Protein AF-A0A090WI59-F1 (afdb_monomer_lite)

pLDDT: mean 89.93, std 6.84, range [57.0, 97.25]

Radius of gyration: 14.53 Å; chains: 1; bounding box: 30×25×36 Å

Foldseek 3Di:
DPDLADDPPPDDDDPVPDDDPDDDPVNVVVVVVVVVVVVVVLVVDDQQDWDQDPPPGTDTSVSVVSVVVNVVVNVVVVVVVVVD

Structure (mmCIF, N/CA/C/O backbone):
data_AF-A0A090WI59-F1
#
_entry.id   AF-A0A090WI59-F1
#
loop_
_atom_site.group_PDB
_atom_site.id
_atom_site.type_symbol
_atom_site.label_atom_id
_atom_site.label_alt_id
_atom_site.label_comp_id
_atom_site.label_asym_id
_atom_site.label_entity_id
_atom_site.label_seq_id
_atom_site.pdbx_PDB_ins_code
_atom_site.Cartn_x
_atom_site.Cartn_y
_atom_site.Cartn_z
_atom_site.occupancy
_atom_site.B_iso_or_equiv
_atom_site.auth_seq_id
_atom_site.auth_comp_id
_atom_site.auth_asym_id
_atom_site.auth_atom_id
_atom_site.pdbx_PDB_model_num
ATOM 1 N N . MET A 1 1 ? -14.200 -7.001 7.199 1.00 57.00 1 MET A N 1
ATOM 2 C CA . MET A 1 1 ? -13.508 -7.676 6.049 1.00 57.00 1 MET A CA 1
ATOM 3 C C . MET A 1 1 ? -13.259 -9.184 6.260 1.00 57.00 1 MET A C 1
ATOM 5 O O . MET A 1 1 ? -12.376 -9.552 7.041 1.00 57.00 1 MET A O 1
ATOM 9 N N . THR A 1 2 ? -14.002 -10.059 5.561 1.00 59.38 2 THR A N 1
ATOM 10 C CA . THR A 1 2 ? -13.964 -11.539 5.721 1.00 59.38 2 THR A CA 1
ATOM 11 C C . THR A 1 2 ? -12.830 -12.228 4.944 1.00 59.38 2 THR A C 1
ATOM 13 O O . THR A 1 2 ? -12.323 -13.266 5.367 1.00 59.38 2 THR A O 1
ATOM 16 N N . PHE A 1 3 ? -12.382 -11.651 3.826 1.00 66.88 3 PHE A N 1
ATOM 17 C CA . PHE A 1 3 ? -11.358 -12.255 2.968 1.00 66.88 3 PHE A CA 1
ATOM 18 C C . PHE A 1 3 ? -9.938 -11.902 3.431 1.00 66.88 3 PHE A C 1
ATOM 20 O O . PHE A 1 3 ? -9.625 -10.737 3.655 1.00 66.88 3 PHE A O 1
ATOM 27 N N . LYS A 1 4 ? -9.055 -12.906 3.532 1.00 80.44 4 LYS A N 1
ATOM 28 C CA . LYS A 1 4 ? -7.618 -12.730 3.846 1.00 80.44 4 LYS A CA 1
ATOM 29 C C . LYS A 1 4 ? -6.740 -12.500 2.602 1.00 80.44 4 LYS A C 1
ATOM 31 O O . LYS A 1 4 ? -5.531 -12.339 2.724 1.00 80.44 4 LYS A O 1
ATOM 36 N N . LYS A 1 5 ? -7.322 -12.552 1.399 1.00 86.38 5 LYS A N 1
ATOM 37 C CA . LYS A 1 5 ? -6.624 -12.428 0.111 1.00 86.38 5 LYS A CA 1
ATOM 38 C C . LYS A 1 5 ? -7.561 -11.830 -0.934 1.00 86.38 5 LYS A C 1
ATOM 40 O O . LYS A 1 5 ? -8.734 -12.190 -0.979 1.00 86.38 5 LYS A O 1
ATOM 45 N N . ILE A 1 6 ? -7.014 -10.995 -1.813 1.00 90.06 6 ILE A N 1
ATOM 46 C CA . ILE A 1 6 ? -7.713 -10.483 -2.997 1.00 90.06 6 ILE A CA 1
ATOM 47 C C . ILE A 1 6 ? -7.440 -11.423 -4.190 1.00 90.06 6 ILE A C 1
ATOM 49 O O . ILE A 1 6 ? -6.267 -11.694 -4.494 1.00 90.06 6 ILE A O 1
ATOM 53 N N . PRO A 1 7 ? -8.480 -11.974 -4.848 1.00 89.88 7 PRO A N 1
ATOM 54 C CA . PRO A 1 7 ? -8.320 -12.839 -6.014 1.00 89.88 7 PRO A CA 1
ATOM 55 C C . PRO A 1 7 ? -7.910 -12.039 -7.259 1.00 89.88 7 PRO A C 1
ATOM 57 O O . PRO A 1 7 ? -8.388 -10.931 -7.490 1.00 89.88 7 PRO A O 1
ATOM 60 N N . ARG A 1 8 ? -7.040 -12.619 -8.094 1.00 89.31 8 ARG A N 1
ATOM 61 C CA . ARG A 1 8 ? -6.633 -12.017 -9.374 1.00 89.31 8 ARG A CA 1
ATOM 62 C C . ARG A 1 8 ? -7.712 -12.213 -10.440 1.00 89.31 8 ARG A C 1
ATOM 64 O O . ARG A 1 8 ? -8.451 -13.193 -10.398 1.00 89.31 8 ARG A O 1
ATOM 71 N N . GLY A 1 9 ? -7.797 -11.279 -11.387 1.00 87.81 9 GLY A N 1
ATOM 72 C CA . GLY A 1 9 ? -8.712 -11.361 -12.535 1.00 87.81 9 GLY A CA 1
ATOM 73 C C . GLY A 1 9 ? -10.197 -11.155 -12.211 1.00 87.81 9 GLY A C 1
ATOM 74 O O . GLY A 1 9 ? -11.040 -11.366 -13.075 1.00 87.81 9 GLY A O 1
ATOM 75 N N . LYS A 1 10 ? -10.536 -10.769 -10.973 1.00 85.75 10 LYS A N 1
ATOM 76 C CA . LYS A 1 10 ? -11.926 -10.555 -10.527 1.00 85.75 10 LYS A CA 1
ATOM 77 C C . LYS A 1 10 ? -12.295 -9.083 -10.334 1.00 85.75 10 LYS A C 1
ATOM 79 O O . LYS A 1 10 ? -13.475 -8.760 -10.356 1.00 85.75 10 LYS A O 1
ATOM 84 N N . GLY A 1 11 ? -11.307 -8.210 -10.144 1.00 83.50 11 GLY A N 1
ATOM 85 C CA . GLY A 1 11 ? -11.495 -6.773 -9.953 1.00 83.50 11 GLY A CA 1
ATOM 86 C C . GLY A 1 11 ? -10.805 -5.959 -11.042 1.00 83.50 11 GLY A C 1
ATOM 87 O O . GLY A 1 11 ? -9.849 -6.426 -11.662 1.00 83.50 11 GLY A O 1
ATOM 88 N N . ARG A 1 12 ? -11.294 -4.736 -11.260 1.00 85.50 12 ARG A N 1
ATOM 89 C CA . ARG A 1 12 ? -10.648 -3.713 -12.091 1.00 85.50 12 ARG A CA 1
ATOM 90 C C . ARG A 1 12 ? -10.386 -2.480 -11.233 1.00 85.50 12 ARG A C 1
ATOM 92 O O . ARG A 1 12 ? -11.236 -2.118 -10.422 1.00 85.50 12 ARG A O 1
ATOM 99 N N . ALA A 1 13 ? -9.225 -1.859 -11.418 1.00 86.38 13 ALA A N 1
ATOM 100 C CA . ALA A 1 13 ? -8.900 -0.605 -10.754 1.00 86.38 13 ALA A CA 1
ATOM 101 C C . ALA A 1 13 ? -9.832 0.521 -11.256 1.00 86.38 13 ALA A C 1
ATOM 103 O O . ALA A 1 13 ? -10.146 0.559 -12.452 1.00 86.38 13 ALA A O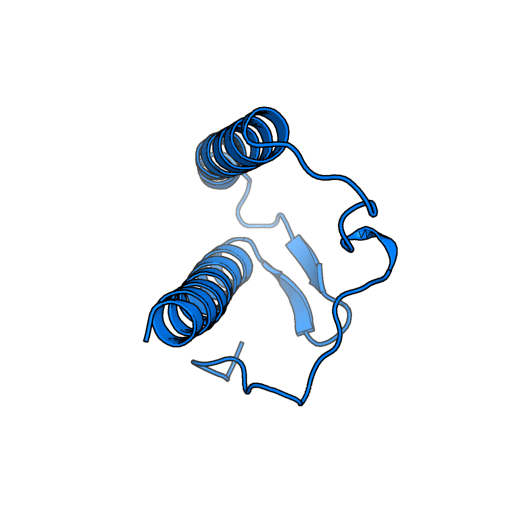 1
ATOM 104 N N . PRO A 1 14 ? -10.304 1.422 -10.376 1.00 88.06 14 PRO A N 1
ATOM 105 C CA . PRO A 1 14 ? -11.038 2.614 -10.790 1.00 88.06 14 PRO A CA 1
ATOM 106 C C . PRO A 1 14 ? -10.237 3.478 -11.771 1.00 88.06 14 PRO A C 1
ATOM 108 O O . PRO A 1 14 ? -9.024 3.596 -11.645 1.00 88.06 14 PRO A O 1
ATOM 111 N N . LYS A 1 15 ? -10.922 4.152 -12.707 1.00 88.81 15 LYS A N 1
ATOM 112 C CA . LYS A 1 15 ? -10.263 4.991 -13.727 1.00 88.81 15 LYS A CA 1
ATOM 113 C C . LYS A 1 15 ? -9.346 6.066 -13.136 1.00 88.81 15 LYS A C 1
ATOM 115 O O . LYS A 1 15 ? -8.303 6.337 -13.701 1.00 88.81 15 LYS A O 1
ATOM 120 N N . HIS A 1 16 ? -9.735 6.653 -12.006 1.00 86.62 16 HIS A N 1
ATOM 121 C CA . HIS A 1 16 ? -9.002 7.751 -11.372 1.00 86.62 16 HIS A CA 1
ATOM 122 C C . HIS A 1 16 ? -7.725 7.313 -10.634 1.00 86.62 16 HIS A C 1
ATOM 124 O O . HIS A 1 16 ? -6.975 8.175 -10.202 1.00 86.62 16 HIS A O 1
ATOM 130 N N . VAL A 1 17 ? -7.494 6.006 -10.454 1.00 85.69 17 VAL A N 1
ATOM 131 C CA . VAL A 1 17 ? -6.232 5.472 -9.900 1.00 85.69 17 VAL A CA 1
ATOM 132 C C . VAL A 1 17 ? -5.395 4.756 -10.959 1.00 85.69 17 VAL A C 1
ATOM 134 O O . VAL A 1 17 ? -4.398 4.117 -10.627 1.00 85.69 17 VAL A O 1
ATOM 137 N N . LEU A 1 18 ? -5.821 4.795 -12.225 1.00 86.38 18 LEU A N 1
ATOM 138 C CA . LEU A 1 18 ? -4.986 4.303 -13.310 1.00 86.38 18 LEU A CA 1
ATOM 139 C C . LEU A 1 18 ? -3.835 5.291 -13.526 1.00 86.38 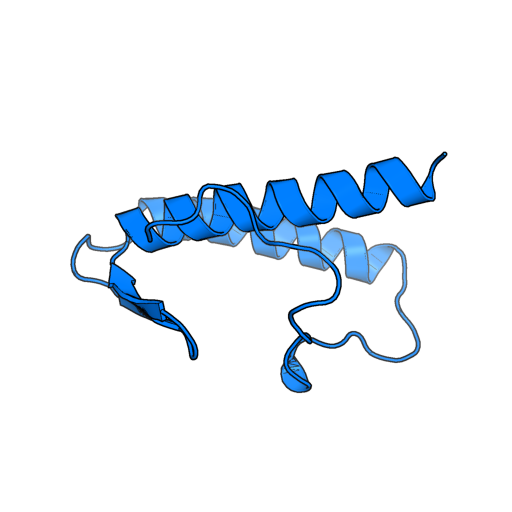18 LEU A C 1
ATOM 141 O O . LEU A 1 18 ? -4.067 6.499 -13.477 1.00 86.38 18 LEU A O 1
ATOM 145 N N . PRO A 1 19 ? -2.611 4.794 -13.750 1.00 83.56 19 PRO A N 1
ATOM 146 C CA . PRO A 1 19 ? -1.487 5.652 -14.082 1.00 83.56 19 PRO A CA 1
ATOM 147 C C . PRO A 1 19 ? -1.705 6.334 -15.437 1.00 83.56 19 PRO A C 1
ATOM 149 O O . PRO A 1 19 ? -2.399 5.797 -16.303 1.00 83.56 19 PRO A O 1
ATOM 152 N N . GLU A 1 20 ? -1.085 7.496 -15.621 1.00 82.06 20 GLU A N 1
ATOM 153 C CA . GLU A 1 20 ? -0.951 8.109 -16.944 1.00 82.06 20 GLU A CA 1
ATOM 154 C C . GLU A 1 20 ? -0.055 7.246 -17.847 1.00 82.06 20 GLU A C 1
ATOM 156 O O . GLU A 1 20 ? 0.746 6.441 -17.360 1.00 82.06 20 GLU A O 1
ATOM 161 N N . ASP A 1 21 ? -0.170 7.421 -19.167 1.00 80.06 21 ASP A N 1
ATOM 162 C CA . ASP A 1 21 ? 0.547 6.601 -20.158 1.00 80.06 21 ASP A CA 1
ATOM 163 C C . ASP A 1 21 ? 2.080 6.669 -20.011 1.00 80.06 21 ASP A C 1
ATOM 165 O O . ASP A 1 21 ? 2.788 5.775 -20.477 1.00 80.06 21 ASP A O 1
ATOM 169 N N . HIS A 1 22 ? 2.608 7.701 -19.344 1.00 87.62 22 HIS A N 1
ATOM 170 C CA . HIS A 1 22 ? 4.037 7.883 -19.123 1.00 87.62 22 HIS A CA 1
ATOM 171 C C . HIS A 1 22 ? 4.361 8.068 -17.633 1.00 87.62 22 HIS A C 1
ATOM 173 O O . HIS A 1 22 ? 4.165 9.141 -17.073 1.00 87.62 22 HIS A O 1
ATOM 179 N N . ILE A 1 23 ? 4.910 7.024 -17.001 1.00 90.25 23 ILE A N 1
ATOM 180 C CA . ILE A 1 23 ? 5.434 7.064 -15.627 1.00 90.25 23 ILE A CA 1
ATOM 181 C C . ILE A 1 23 ? 6.960 7.048 -15.646 1.00 90.25 23 ILE A C 1
ATOM 183 O O . ILE A 1 23 ? 7.582 6.186 -16.273 1.00 90.25 23 ILE A O 1
ATOM 187 N N . THR A 1 24 ? 7.576 7.961 -14.899 1.00 94.56 24 THR A N 1
ATOM 188 C CA . THR A 1 24 ? 9.022 7.978 -14.669 1.00 94.56 24 THR A CA 1
ATOM 189 C C . THR A 1 24 ? 9.396 7.301 -13.349 1.00 94.56 24 THR A C 1
ATOM 191 O O . THR A 1 24 ? 8.576 7.090 -12.454 1.00 94.56 24 THR A O 1
ATOM 194 N N . LYS A 1 25 ? 10.686 6.985 -13.184 1.00 94.94 25 LYS A N 1
ATOM 195 C CA . LYS A 1 25 ? 11.218 6.481 -11.908 1.00 94.94 25 LYS A CA 1
ATOM 196 C C . LYS A 1 25 ? 10.994 7.472 -10.759 1.00 94.94 25 LYS A C 1
ATOM 198 O O . LYS A 1 25 ? 10.731 7.044 -9.640 1.00 94.94 25 LYS A O 1
ATOM 203 N N . THR A 1 26 ? 11.111 8.770 -11.029 1.00 95.88 26 THR A N 1
ATOM 204 C CA . THR A 1 26 ? 10.899 9.817 -10.024 1.00 95.88 26 THR A CA 1
ATOM 205 C C . THR A 1 26 ? 9.453 9.818 -9.542 1.00 95.88 26 THR A C 1
ATOM 207 O O . THR A 1 26 ? 9.233 9.856 -8.334 1.00 95.88 26 THR A O 1
ATOM 210 N N . ASP A 1 27 ? 8.488 9.660 -10.453 1.00 93.38 27 ASP A N 1
ATOM 211 C CA . ASP A 1 27 ? 7.067 9.574 -10.095 1.00 93.38 27 ASP A CA 1
ATOM 212 C C . ASP A 1 27 ? 6.808 8.385 -9.167 1.00 93.38 27 ASP A C 1
ATOM 214 O O . ASP A 1 27 ? 6.146 8.527 -8.142 1.00 93.38 27 ASP A O 1
ATOM 218 N N . LEU A 1 28 ? 7.394 7.220 -9.470 1.00 92.81 28 LEU A N 1
ATOM 219 C CA . LEU A 1 28 ? 7.275 6.033 -8.618 1.00 92.81 28 LEU A CA 1
ATOM 220 C C . LEU A 1 28 ? 7.838 6.269 -7.212 1.00 92.81 28 LEU A C 1
ATOM 222 O O . LEU A 1 28 ? 7.194 5.908 -6.229 1.00 92.81 28 LEU A O 1
ATOM 226 N N . LEU A 1 29 ? 9.020 6.882 -7.108 1.00 96.44 29 LEU A N 1
ATOM 227 C CA . LEU A 1 29 ? 9.629 7.202 -5.814 1.00 96.44 29 LEU A CA 1
ATOM 228 C C . LEU A 1 29 ? 8.778 8.202 -5.023 1.00 96.44 29 LEU A C 1
ATOM 230 O O . LEU A 1 29 ? 8.596 8.029 -3.820 1.00 96.44 29 LEU A O 1
ATOM 234 N N . GLN A 1 30 ? 8.199 9.198 -5.694 1.00 95.50 30 GLN A N 1
ATOM 235 C CA . GLN A 1 30 ? 7.292 10.152 -5.062 1.00 95.50 30 GLN A CA 1
ATOM 236 C C . GLN A 1 30 ? 6.016 9.468 -4.551 1.00 95.50 30 GLN A C 1
ATOM 238 O O . GLN A 1 30 ? 5.584 9.744 -3.435 1.00 95.50 30 GLN A O 1
ATOM 243 N N . GLN A 1 31 ? 5.425 8.550 -5.321 1.00 92.94 31 GLN A N 1
ATOM 244 C CA . GLN A 1 31 ? 4.246 7.791 -4.885 1.00 92.94 31 GLN A CA 1
ATOM 245 C C . GLN A 1 31 ? 4.549 6.895 -3.676 1.00 92.94 31 GLN A C 1
ATOM 247 O O . GLN A 1 31 ? 3.727 6.801 -2.765 1.00 92.94 31 GLN A O 1
ATOM 252 N N . ILE A 1 32 ? 5.735 6.277 -3.631 1.00 94.81 32 ILE A N 1
ATOM 253 C CA . ILE A 1 32 ? 6.187 5.508 -2.462 1.00 94.81 32 ILE A CA 1
ATOM 254 C C . ILE A 1 32 ? 6.307 6.426 -1.241 1.00 94.81 32 ILE A C 1
ATOM 256 O O . ILE A 1 32 ? 5.742 6.109 -0.199 1.00 94.81 32 ILE A O 1
ATOM 260 N N . GLN A 1 33 ? 6.945 7.591 -1.385 1.00 97.25 33 GLN A N 1
ATOM 261 C CA . GLN A 1 33 ? 7.075 8.553 -0.289 1.00 97.25 33 GLN A CA 1
ATOM 262 C C . GLN A 1 33 ? 5.711 9.039 0.225 1.00 97.25 33 GLN A C 1
ATOM 264 O O . GLN A 1 33 ? 5.508 9.165 1.430 1.00 97.25 33 GLN A O 1
ATOM 269 N N . LEU A 1 34 ? 4.757 9.302 -0.675 1.00 95.69 34 LEU A N 1
ATOM 270 C CA . LEU A 1 34 ? 3.393 9.680 -0.296 1.00 95.69 34 LEU A CA 1
ATOM 271 C C . LEU A 1 34 ? 2.694 8.565 0.488 1.00 95.69 34 LEU A C 1
ATOM 273 O O . LEU A 1 34 ? 2.023 8.847 1.480 1.00 95.69 34 LEU A O 1
ATOM 277 N N . ALA A 1 35 ? 2.870 7.309 0.074 1.00 94.19 35 ALA A N 1
ATOM 278 C CA . ALA A 1 35 ? 2.324 6.166 0.794 1.00 94.19 35 ALA A CA 1
ATOM 279 C C . ALA A 1 35 ? 2.946 6.023 2.192 1.00 94.19 35 ALA A C 1
ATOM 281 O O . ALA A 1 35 ? 2.212 5.811 3.154 1.00 94.19 35 ALA A O 1
ATOM 282 N N . GLU A 1 36 ? 4.265 6.186 2.322 1.00 95.00 36 GLU A N 1
ATOM 283 C CA . GLU A 1 36 ? 4.969 6.160 3.613 1.00 95.00 36 GLU A CA 1
ATOM 284 C C . GLU A 1 36 ? 4.501 7.279 4.548 1.00 95.00 36 GLU A C 1
ATOM 286 O O . GLU A 1 36 ? 4.226 7.028 5.719 1.00 95.00 36 GLU A O 1
ATOM 291 N N . ASN A 1 37 ? 4.327 8.498 4.031 1.00 96.56 37 ASN A N 1
ATOM 292 C CA . ASN A 1 37 ? 3.785 9.608 4.815 1.00 96.56 37 ASN A CA 1
ATOM 293 C C . ASN A 1 37 ? 2.359 9.301 5.301 1.00 96.56 37 ASN A C 1
ATOM 295 O O . ASN A 1 37 ? 2.062 9.480 6.480 1.00 96.56 37 ASN A O 1
ATOM 299 N N . GLY A 1 38 ? 1.513 8.740 4.432 1.00 94.25 38 GLY A N 1
ATOM 300 C CA . GLY A 1 38 ? 0.159 8.324 4.800 1.00 94.25 38 GLY A CA 1
ATOM 301 C C . GLY A 1 38 ? 0.111 7.229 5.875 1.00 94.25 38 GLY A C 1
ATOM 302 O O . GLY A 1 38 ? -0.867 7.155 6.619 1.00 94.25 38 GLY A O 1
ATOM 303 N N . LEU A 1 39 ? 1.155 6.397 5.999 1.00 92.31 39 LEU A N 1
ATOM 304 C CA . LEU A 1 39 ? 1.277 5.438 7.103 1.00 92.31 39 LEU A CA 1
ATOM 305 C C . LEU A 1 39 ? 1.567 6.123 8.444 1.00 92.31 39 LEU A C 1
ATOM 307 O O . LEU A 1 39 ? 1.114 5.632 9.469 1.00 92.31 39 LEU A O 1
ATOM 311 N N . ASN A 1 40 ? 2.267 7.256 8.457 1.00 92.81 40 ASN A N 1
ATOM 312 C CA . ASN A 1 40 ? 2.426 8.034 9.689 1.00 92.81 40 ASN A CA 1
ATOM 313 C C . ASN A 1 40 ? 1.113 8.740 10.051 1.00 92.81 40 ASN A C 1
ATOM 315 O O . ASN A 1 40 ? 0.706 8.749 11.212 1.00 92.81 40 ASN A O 1
ATOM 319 N N . ASP A 1 41 ? 0.412 9.277 9.048 1.00 92.88 41 ASP A N 1
ATOM 320 C CA . ASP A 1 41 ? -0.855 9.979 9.255 1.00 92.88 41 ASP A CA 1
ATOM 321 C C . ASP A 1 41 ? -1.939 9.040 9.806 1.00 92.88 41 ASP A C 1
ATOM 323 O O . ASP A 1 41 ? -2.649 9.400 10.745 1.00 92.88 41 ASP A O 1
ATOM 327 N N . ILE A 1 42 ? -2.049 7.814 9.272 1.00 91.31 42 ILE A N 1
ATOM 328 C CA . ILE A 1 42 ? -3.080 6.845 9.685 1.00 91.31 42 ILE A CA 1
ATOM 329 C C . ILE A 1 42 ? -2.930 6.397 11.147 1.00 91.31 42 ILE A C 1
ATOM 331 O O . ILE A 1 42 ? -3.917 5.982 11.751 1.00 91.31 42 ILE A O 1
ATOM 335 N N . GLU A 1 43 ? -1.732 6.480 11.731 1.00 86.88 43 GLU A N 1
ATOM 336 C CA . GLU A 1 43 ? -1.505 6.171 13.150 1.00 86.88 43 GLU A CA 1
ATOM 337 C C . GLU A 1 43 ? -2.056 7.250 14.089 1.00 86.88 43 GLU A C 1
ATOM 339 O O . GLU A 1 43 ? -2.351 6.958 15.246 1.00 86.88 43 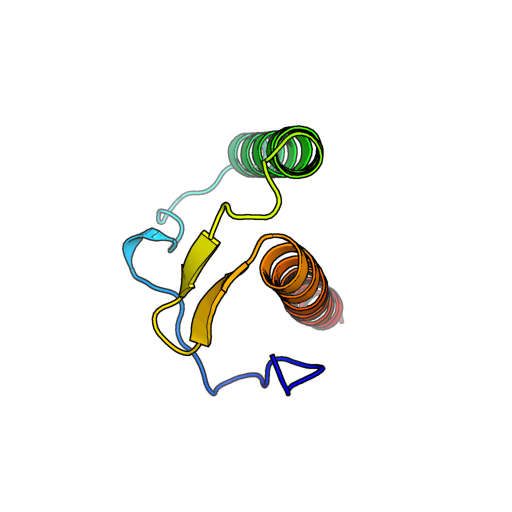GLU A O 1
ATOM 344 N N . GLN A 1 44 ? -2.224 8.480 13.593 1.00 91.25 44 GLN A N 1
ATOM 345 C CA . GLN A 1 44 ? -2.709 9.625 14.370 1.00 91.25 44 GLN A CA 1
ATOM 346 C C . GLN A 1 44 ? -4.215 9.881 14.194 1.00 91.25 44 GLN A C 1
ATOM 348 O O . GLN A 1 44 ? -4.766 10.786 14.822 1.00 91.25 44 GLN A O 1
ATOM 353 N N . LEU A 1 45 ? -4.891 9.115 13.331 1.00 92.44 45 LEU A N 1
ATOM 354 C CA . LEU A 1 45 ? -6.323 9.272 13.080 1.00 92.44 45 LEU A CA 1
ATOM 355 C C . LEU A 1 45 ? -7.174 8.743 14.238 1.00 92.44 45 LEU A C 1
ATOM 357 O O . LEU A 1 45 ? -6.835 7.769 14.908 1.00 92.44 45 LEU A O 1
ATOM 361 N N . ASP A 1 46 ? -8.340 9.362 14.420 1.00 91.88 46 ASP A N 1
ATOM 362 C CA . ASP A 1 46 ? -9.342 8.890 15.371 1.00 91.88 46 ASP A CA 1
ATOM 363 C C . ASP A 1 46 ? -9.904 7.523 14.920 1.00 91.88 46 ASP A C 1
ATOM 365 O O . ASP A 1 46 ? -10.172 7.290 13.740 1.00 91.88 46 ASP A O 1
ATOM 369 N N . ALA A 1 47 ? -10.127 6.610 15.867 1.00 87.75 47 ALA A N 1
ATOM 370 C CA . ALA A 1 47 ? -10.688 5.284 15.622 1.00 87.75 47 ALA A CA 1
ATOM 371 C C . ALA A 1 47 ? -12.074 5.302 14.945 1.00 87.75 47 ALA A C 1
ATOM 373 O O . ALA A 1 47 ? -12.430 4.335 14.270 1.00 87.75 47 ALA A O 1
ATOM 374 N N . GLN A 1 48 ? -12.852 6.376 15.114 1.00 86.12 48 GLN A N 1
ATOM 375 C CA . GLN A 1 48 ? -14.179 6.549 14.489 1.00 86.12 48 GLN A CA 1
ATOM 376 C C . GLN A 1 48 ? -14.103 7.172 13.081 1.00 86.12 48 GLN A C 1
ATOM 378 O O . GLN A 1 48 ? -15.121 7.251 12.379 1.00 86.12 48 GLN A O 1
ATOM 383 N N . CYS A 1 49 ? -12.904 7.547 12.615 1.00 91.38 49 CYS A N 1
ATOM 384 C CA . CYS A 1 49 ? -12.684 7.820 11.201 1.00 91.38 49 CYS A CA 1
ATOM 385 C C . CYS A 1 49 ? -12.958 6.558 10.379 1.00 91.38 49 CYS A C 1
ATOM 387 O O . CYS A 1 49 ? -12.615 5.435 10.755 1.00 91.38 49 CYS A O 1
ATOM 389 N N . HIS A 1 50 ? -13.577 6.758 9.224 1.00 91.50 50 HIS A N 1
ATOM 390 C CA . HIS A 1 50 ? -13.927 5.677 8.324 1.00 91.50 50 HIS A CA 1
ATOM 391 C C . HIS A 1 50 ? -13.753 6.116 6.879 1.00 91.50 50 HIS A C 1
ATOM 393 O O . HIS A 1 50 ? -13.931 7.289 6.544 1.00 91.50 50 HIS A O 1
ATOM 399 N N . PHE A 1 51 ? -13.470 5.158 6.002 1.00 88.12 51 PHE A N 1
ATOM 400 C CA . PHE A 1 51 ? -13.524 5.390 4.564 1.00 88.12 51 PHE A CA 1
ATOM 401 C C . PHE A 1 51 ? -14.597 4.520 3.919 1.00 88.12 51 PHE A C 1
ATOM 403 O O . PHE A 1 51 ? -14.828 3.372 4.301 1.00 88.12 51 PHE A O 1
ATOM 410 N N . LYS A 1 52 ? -15.267 5.077 2.911 1.00 91.31 52 LYS A N 1
ATOM 411 C CA . LYS A 1 52 ? -16.307 4.378 2.161 1.00 91.31 52 LYS A CA 1
ATOM 412 C C . LYS A 1 52 ? -15.689 3.635 0.978 1.00 91.31 52 LYS A C 1
ATOM 414 O O . LYS A 1 52 ? -15.386 4.230 -0.053 1.00 91.31 52 LYS A O 1
ATOM 419 N N . HIS A 1 53 ? -15.534 2.324 1.109 1.00 88.88 53 HIS A N 1
ATOM 420 C CA . HIS A 1 53 ? -15.118 1.446 0.023 1.00 88.88 53 HIS A CA 1
ATOM 421 C C . HIS A 1 53 ? -16.321 1.043 -0.855 1.00 88.88 53 HIS A C 1
ATOM 423 O O . HIS A 1 53 ? -17.320 0.552 -0.319 1.00 88.88 53 HIS A O 1
ATOM 429 N N . PRO A 1 54 ? -16.231 1.122 -2.199 1.00 86.06 54 PRO A N 1
ATOM 430 C CA . PRO A 1 54 ? -17.345 0.794 -3.097 1.00 86.06 54 PRO A CA 1
ATOM 431 C C . PRO A 1 54 ? -17.937 -0.612 -2.910 1.00 86.06 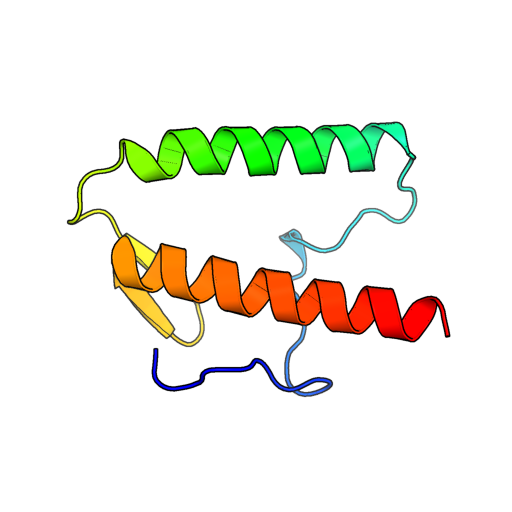54 PRO A C 1
ATOM 433 O O . PRO A 1 54 ? -19.135 -0.799 -3.084 1.00 86.06 54 PRO A O 1
ATOM 436 N N . LEU A 1 55 ? -17.104 -1.595 -2.550 1.00 86.62 55 LEU A N 1
ATOM 437 C CA . LEU A 1 55 ? -17.530 -2.986 -2.330 1.00 86.62 55 LEU A CA 1
ATOM 438 C C . LEU A 1 55 ? -17.733 -3.348 -0.852 1.00 86.62 55 LEU A C 1
ATOM 440 O O . LEU A 1 55 ? -18.494 -4.260 -0.550 1.00 86.62 55 LEU A O 1
ATOM 444 N N . PHE A 1 56 ? -17.024 -2.685 0.065 1.00 87.44 56 PHE A N 1
ATOM 445 C CA . PHE A 1 56 ? -16.955 -3.113 1.469 1.00 87.44 56 PHE A CA 1
ATOM 446 C C . PHE A 1 56 ? -17.707 -2.178 2.418 1.00 87.44 56 PHE A C 1
ATOM 448 O O . PHE A 1 56 ? -17.734 -2.433 3.615 1.00 87.44 56 PHE A O 1
ATOM 455 N N . GLY A 1 57 ? -18.353 -1.134 1.889 1.00 91.00 57 GLY A N 1
ATOM 456 C CA . GLY A 1 57 ? -19.075 -0.162 2.698 1.00 91.00 57 GLY A CA 1
ATOM 457 C C . GLY A 1 57 ? -18.116 0.718 3.493 1.00 91.00 57 GLY A C 1
ATOM 458 O O . GLY A 1 57 ? -17.043 1.062 3.005 1.00 91.00 57 GLY A O 1
ATOM 459 N N . HIS A 1 58 ? -18.515 1.113 4.697 1.00 93.50 58 HIS A N 1
ATOM 460 C CA . HIS A 1 58 ? -17.657 1.892 5.584 1.00 93.50 58 HIS A CA 1
ATOM 461 C C . HIS A 1 58 ? -16.691 0.960 6.304 1.00 93.50 58 HIS A C 1
ATOM 463 O O . HIS A 1 58 ? -17.126 0.022 6.965 1.00 93.50 58 HIS A O 1
ATOM 469 N N . LEU A 1 59 ? -15.401 1.231 6.156 1.00 92.56 59 LEU A N 1
ATOM 470 C CA . LEU A 1 59 ? -14.344 0.560 6.892 1.00 92.56 59 LEU A CA 1
ATOM 471 C C . LEU A 1 59 ? -13.827 1.532 7.945 1.00 92.56 59 LEU A C 1
ATOM 473 O O . LEU A 1 59 ? -13.414 2.642 7.601 1.00 92.56 59 LEU A O 1
ATOM 477 N N . ASP A 1 60 ? -13.879 1.119 9.209 1.00 93.44 60 ASP A N 1
ATOM 478 C CA . ASP A 1 60 ? -13.263 1.862 10.309 1.00 93.44 60 ASP A CA 1
ATOM 479 C C . ASP A 1 60 ? -11.730 1.857 10.190 1.00 93.44 60 ASP A C 1
ATOM 481 O O . ASP A 1 60 ? -11.155 1.169 9.336 1.00 93.44 60 ASP A O 1
ATOM 485 N N . LEU A 1 61 ? -11.043 2.618 11.041 1.00 92.25 61 LEU A N 1
ATOM 486 C CA . LEU A 1 61 ? -9.585 2.732 11.000 1.00 92.25 61 LEU A CA 1
ATOM 487 C C . LEU A 1 61 ? -8.869 1.367 11.013 1.00 92.25 61 LEU A C 1
ATOM 489 O O . LEU A 1 61 ? -7.963 1.119 10.212 1.00 92.25 61 LEU A O 1
ATOM 493 N N . LYS A 1 62 ? -9.310 0.439 11.867 1.00 91.06 62 LYS A N 1
ATOM 494 C CA . LYS A 1 62 ? -8.683 -0.880 12.030 1.00 91.06 62 LYS A CA 1
ATOM 495 C C . LYS A 1 62 ? -8.941 -1.782 10.826 1.00 91.06 62 LYS A C 1
ATOM 497 O O . LYS A 1 62 ? -8.047 -2.502 10.368 1.00 91.06 62 LYS A O 1
ATOM 502 N N . GLU A 1 63 ? -10.157 -1.764 10.294 1.00 91.44 63 GLU A N 1
ATOM 503 C CA . GLU A 1 63 ? -10.499 -2.478 9.069 1.00 91.44 63 GLU A CA 1
ATOM 504 C C . GLU A 1 63 ? -9.753 -1.919 7.858 1.00 91.44 63 GLU A C 1
ATOM 506 O O . GLU A 1 63 ? -9.345 -2.690 6.984 1.00 91.44 63 GLU A O 1
ATOM 511 N N . SER A 1 64 ? -9.516 -0.609 7.840 1.00 91.94 64 SER A N 1
ATOM 512 C CA . SER A 1 64 ? -8.752 0.086 6.806 1.00 91.94 64 SER A CA 1
ATOM 513 C C . SER A 1 64 ? -7.296 -0.338 6.798 1.00 91.94 64 SER A C 1
ATOM 515 O O . SER A 1 64 ? -6.801 -0.792 5.767 1.00 91.94 64 SER A O 1
ATOM 517 N N . GLN A 1 65 ? -6.634 -0.302 7.955 1.00 92.12 65 GLN A N 1
ATOM 518 C CA . GLN A 1 65 ? -5.262 -0.792 8.116 1.00 92.12 65 GLN A CA 1
ATOM 519 C C . GLN A 1 65 ? -5.139 -2.257 7.672 1.00 92.12 65 GLN A C 1
ATOM 521 O O . GLN A 1 65 ? -4.246 -2.622 6.902 1.00 92.12 65 GLN A O 1
ATOM 526 N N . LYS A 1 66 ? -6.093 -3.104 8.084 1.00 91.94 66 LYS A N 1
ATOM 527 C CA . LYS A 1 66 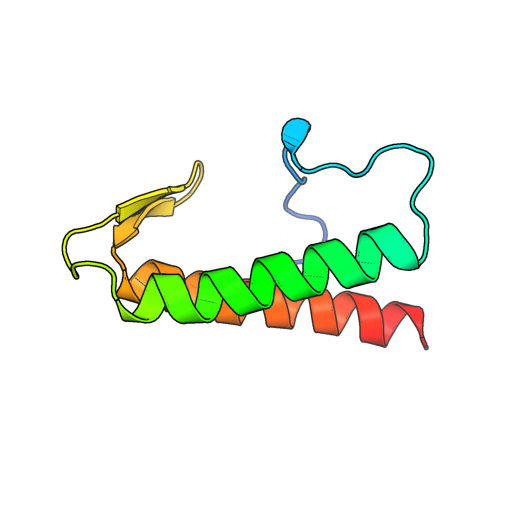? -6.140 -4.511 7.667 1.00 91.94 66 LYS A CA 1
ATOM 528 C C . LYS A 1 66 ? -6.306 -4.658 6.152 1.00 91.94 66 LYS A C 1
ATOM 530 O O . LYS A 1 66 ? -5.656 -5.515 5.549 1.00 91.94 66 LYS A O 1
ATOM 535 N N . PHE A 1 67 ? -7.186 -3.870 5.537 1.00 92.06 67 PHE A N 1
ATOM 536 C CA . PHE A 1 67 ? -7.388 -3.884 4.091 1.00 92.06 67 PHE A CA 1
ATOM 537 C C . PHE A 1 67 ? -6.117 -3.470 3.348 1.00 92.06 67 PHE A C 1
ATOM 539 O O . PHE A 1 67 ? -5.706 -4.196 2.442 1.00 92.06 67 PHE A O 1
ATOM 546 N N . LEU A 1 68 ? -5.475 -2.376 3.765 1.00 92.69 68 LEU A N 1
ATOM 547 C CA . LEU A 1 68 ? -4.232 -1.884 3.171 1.00 92.69 68 LEU A CA 1
ATOM 548 C C . LEU A 1 68 ? -3.141 -2.959 3.208 1.00 92.69 68 LEU A C 1
ATOM 550 O O . LEU A 1 68 ? -2.565 -3.264 2.169 1.00 92.69 68 LEU A O 1
ATOM 554 N N . ALA A 1 69 ? -2.938 -3.633 4.344 1.00 93.38 69 ALA A N 1
ATOM 555 C CA . ALA A 1 69 ? -1.956 -4.716 4.446 1.00 93.38 69 ALA A CA 1
ATOM 556 C C . ALA A 1 69 ? -2.233 -5.873 3.461 1.00 93.38 69 ALA A C 1
ATOM 558 O O . ALA A 1 69 ? -1.331 -6.348 2.764 1.00 93.38 69 ALA A O 1
ATOM 559 N N . ILE A 1 70 ? -3.493 -6.317 3.363 1.00 94.00 70 ILE A N 1
ATOM 560 C CA . ILE A 1 70 ? -3.898 -7.388 2.435 1.00 94.00 70 ILE A CA 1
ATOM 561 C C . ILE A 1 70 ? -3.734 -6.943 0.974 1.00 94.00 70 ILE A C 1
ATOM 563 O O . ILE A 1 70 ? -3.329 -7.747 0.126 1.00 94.00 70 ILE A O 1
ATOM 567 N N . HIS A 1 71 ? -4.064 -5.688 0.671 1.00 92.31 71 HIS A N 1
ATOM 568 C CA . HIS A 1 71 ? -4.001 -5.131 -0.675 1.00 92.31 71 HIS A CA 1
ATOM 569 C C . HIS A 1 71 ? -2.558 -4.928 -1.143 1.00 92.31 71 HIS A C 1
ATOM 571 O O . HIS A 1 71 ? -2.213 -5.338 -2.253 1.00 92.31 71 HIS A O 1
ATOM 577 N N . THR A 1 72 ? -1.684 -4.429 -0.271 1.00 94.56 72 THR A N 1
ATOM 578 C CA . THR A 1 72 ? -0.247 -4.306 -0.539 1.00 94.56 72 THR A CA 1
ATOM 579 C C . THR A 1 72 ? 0.380 -5.667 -0.830 1.00 94.56 72 THR A C 1
ATOM 581 O O . THR A 1 72 ? 1.021 -5.839 -1.867 1.00 94.56 72 THR A O 1
ATOM 584 N N . GLU A 1 73 ? 0.133 -6.686 0.001 1.00 95.00 73 GLU A N 1
ATOM 585 C CA . GLU A 1 73 ? 0.683 -8.026 -0.253 1.00 95.00 73 GLU A CA 1
ATOM 586 C C . GLU A 1 73 ? 0.109 -8.662 -1.53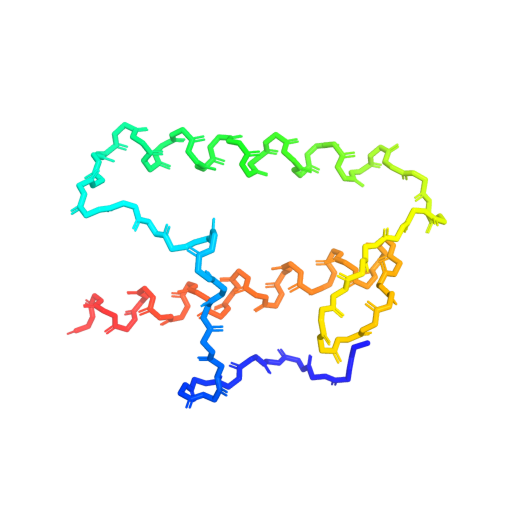3 1.00 95.00 73 GLU A C 1
ATOM 588 O O . GLU A 1 73 ? 0.793 -9.429 -2.216 1.00 95.00 73 GLU A O 1
ATOM 593 N N . HIS A 1 74 ? -1.132 -8.337 -1.914 1.00 94.38 74 HIS A N 1
ATOM 594 C CA . HIS A 1 74 ? -1.677 -8.739 -3.212 1.00 94.38 74 HIS A CA 1
ATOM 595 C C . HIS A 1 74 ? -0.851 -8.169 -4.379 1.00 94.38 74 HIS A C 1
ATOM 597 O O . HIS A 1 74 ? -0.482 -8.934 -5.277 1.00 94.38 74 HIS A O 1
ATOM 603 N N . HIS A 1 75 ? -0.512 -6.876 -4.346 1.00 93.25 75 HIS A N 1
ATOM 604 C CA . HIS A 1 75 ? 0.324 -6.241 -5.369 1.00 93.25 75 HIS A CA 1
ATOM 605 C C . HIS A 1 75 ? 1.764 -6.757 -5.360 1.00 93.25 75 HIS A C 1
ATOM 607 O O . HIS A 1 75 ? 2.286 -7.092 -6.423 1.00 93.25 75 HIS A O 1
ATOM 613 N N . LEU A 1 76 ? 2.380 -6.937 -4.188 1.00 95.06 76 LEU A N 1
ATOM 614 C CA . LEU A 1 76 ? 3.725 -7.515 -4.087 1.00 95.06 76 LEU A CA 1
ATOM 615 C C . LEU A 1 76 ? 3.793 -8.913 -4.710 1.00 95.06 76 LEU A C 1
ATOM 617 O O . LEU A 1 76 ? 4.754 -9.233 -5.404 1.00 95.06 76 LEU A O 1
ATOM 621 N N . LYS A 1 77 ? 2.756 -9.743 -4.539 1.00 94.75 77 LYS A N 1
ATOM 622 C CA . LYS A 1 77 ? 2.680 -11.040 -5.231 1.00 94.75 77 LYS A CA 1
ATOM 623 C C . LYS A 1 77 ? 2.629 -10.892 -6.750 1.00 94.75 77 LYS A C 1
ATOM 625 O O . LYS A 1 77 ? 3.194 -11.733 -7.433 1.00 94.75 77 LYS A O 1
ATOM 630 N N . ILE A 1 78 ? 1.918 -9.894 -7.281 1.00 93.94 78 ILE A N 1
ATOM 631 C CA . ILE A 1 78 ? 1.880 -9.637 -8.732 1.00 93.94 78 ILE A CA 1
ATOM 632 C C . ILE A 1 78 ? 3.277 -9.244 -9.219 1.00 93.94 78 ILE A C 1
ATOM 634 O O . ILE A 1 78 ? 3.769 -9.844 -10.165 1.00 93.94 78 ILE A O 1
ATOM 638 N N . ILE A 1 79 ? 3.937 -8.315 -8.525 1.00 94.50 79 ILE A N 1
ATOM 639 C CA . ILE A 1 79 ? 5.291 -7.854 -8.856 1.00 94.50 79 ILE A CA 1
ATOM 640 C C . ILE A 1 79 ? 6.285 -9.022 -8.854 1.00 94.50 79 ILE A C 1
ATOM 642 O O . ILE A 1 79 ? 6.995 -9.226 -9.832 1.00 94.50 79 ILE A O 1
ATOM 646 N N . ARG A 1 80 ? 6.296 -9.839 -7.792 1.00 96.06 80 ARG A N 1
ATOM 647 C CA . ARG A 1 80 ? 7.168 -11.025 -7.703 1.00 96.06 80 ARG A CA 1
ATOM 648 C C . ARG A 1 80 ? 6.943 -12.012 -8.848 1.00 96.06 80 ARG A C 1
ATOM 650 O O . ARG A 1 80 ? 7.884 -12.691 -9.230 1.00 96.06 80 ARG A O 1
ATOM 657 N N . ASP A 1 81 ? 5.720 -12.116 -9.362 1.00 95.62 81 ASP A N 1
ATOM 658 C CA . ASP A 1 81 ? 5.415 -12.995 -10.492 1.00 95.62 81 ASP A CA 1
ATOM 659 C C . ASP A 1 81 ? 5.795 -12.384 -11.849 1.00 95.62 81 ASP A C 1
ATOM 661 O O . ASP A 1 81 ? 6.029 -13.142 -12.777 1.00 95.62 81 ASP A O 1
ATOM 665 N N . ILE A 1 82 ? 5.883 -11.054 -11.972 1.00 95.38 82 ILE A N 1
ATOM 666 C CA . ILE A 1 82 ? 6.406 -10.380 -13.177 1.00 95.38 82 ILE A CA 1
ATOM 667 C C . ILE A 1 82 ? 7.919 -10.602 -13.318 1.00 95.38 82 ILE A C 1
ATOM 669 O O . ILE A 1 82 ? 8.427 -10.679 -14.429 1.00 95.38 82 ILE A O 1
ATOM 673 N N . PHE A 1 83 ? 8.637 -10.699 -12.197 1.00 93.81 83 PHE A N 1
ATOM 674 C CA . PHE A 1 83 ? 10.085 -10.941 -12.171 1.00 93.81 83 PHE A CA 1
ATOM 675 C C . PHE A 1 83 ? 10.487 -12.422 -12.310 1.00 93.81 83 PHE A C 1
ATOM 677 O O . PHE A 1 83 ? 11.675 -12.726 -12.199 1.00 93.81 83 PHE A O 1
ATOM 684 N N . LYS A 1 84 ? 9.530 -13.337 -12.498 1.00 83.44 84 LYS A N 1
ATOM 685 C CA . LYS A 1 84 ? 9.795 -14.753 -12.797 1.00 83.44 84 LYS A CA 1
ATOM 686 C C . LYS A 1 84 ? 9.860 -14.977 -14.298 1.00 83.44 84 LYS A C 1
ATOM 688 O O . LYS A 1 84 ? 10.708 -15.799 -14.700 1.00 83.44 84 LYS A O 1
#

InterPro domains:
  IPR034660 DinB/YfiT-like putative metalloenzymes [G3DSA:1.20.120.450] (5-84)

Organism: Nonlabens ulvanivorans (NCBI:txid906888)

Sequence (84 aa):
MTFKKIPRGKGRAPKHVLPEDHITKTDLLQQIQLAENGLNDIEQLDAQCHFKHPLFGHLDLKESQKFLAIHTEHHLKIIRDIFK

Secondary structure (DSSP, 8-state):
---SSPPTTS----GGGSPPS---HHHHHHHHHHHHHHHHHHHSS-TT-EEEETTTEEEEHHHHHHHHHHHHHHHHHHHHHHT-